Protein AF-A0A3D2NEK0-F1 (afdb_monomer_lite)

Sequence (61 aa):
MESALPVVVIGAGPQGLAAAAHLVERDVPVVVLEAGTGPASAVAEWGHVRLFSEWPELIDT

Secondary structure (DSSP, 8-state):
--PPPPEEEE--SHHHHHHHHHHHHTT--EEEE-SSSSTTHHHHHTTTSPPSS-GGGSS--

Foldseek 3Di:
DDDQDAEEQEALAQVSVLVVVVCVVVVHHYDYDHPDPDHNRVVVVVPVDDDPDDPVVVDDD

Radius of gyration: 14.14 Å; chains: 1; bounding box: 28×24×43 Å

Structure (mmCIF, N/CA/C/O backbone):
data_AF-A0A3D2NEK0-F1
#
_entry.id   AF-A0A3D2NEK0-F1
#
loop_
_atom_site.group_PDB
_atom_site.id
_atom_site.type_symbol
_atom_site.label_atom_id
_atom_site.label_alt_id
_atom_site.label_comp_id
_atom_site.label_asym_id
_atom_site.label_entity_id
_atom_site.label_seq_id
_atom_site.pdbx_PDB_ins_code
_atom_site.Cartn_x
_atom_site.Cartn_y
_atom_site.Cartn_z
_atom_site.occupancy
_atom_site.B_iso_or_equiv
_atom_site.auth_seq_id
_atom_site.auth_comp_id
_atom_site.auth_asym_id
_atom_site.auth_atom_id
_atom_site.pdbx_PDB_model_num
ATOM 1 N N . MET A 1 1 ? -5.632 7.212 29.488 1.00 45.56 1 MET A N 1
ATOM 2 C CA . MET A 1 1 ? -5.458 6.115 28.520 1.00 45.56 1 MET A CA 1
ATOM 3 C C . MET A 1 1 ? -5.181 6.794 27.199 1.00 45.56 1 MET A C 1
ATOM 5 O O . MET A 1 1 ? -6.078 7.433 26.668 1.00 45.56 1 MET A O 1
ATOM 9 N N . GLU A 1 2 ? -3.917 6.845 26.800 1.00 64.31 2 GLU A N 1
ATOM 10 C CA . GLU A 1 2 ? -3.508 7.527 25.572 1.00 64.31 2 GLU A CA 1
ATOM 11 C C . GLU A 1 2 ? -4.076 6.727 24.397 1.00 64.31 2 GLU A C 1
ATOM 13 O O . GLU A 1 2 ? -3.766 5.548 24.241 1.00 64.31 2 GLU A O 1
ATOM 18 N N . SER A 1 3 ? -5.015 7.312 23.653 1.00 72.88 3 SER A N 1
ATOM 19 C CA . SER A 1 3 ? -5.534 6.676 22.446 1.00 72.88 3 SER A CA 1
ATOM 20 C C . SER A 1 3 ? -4.398 6.623 21.434 1.00 72.88 3 SER A C 1
ATOM 22 O O . SER A 1 3 ? -3.867 7.680 21.089 1.00 72.88 3 SER A O 1
ATOM 24 N N . ALA A 1 4 ? -4.029 5.428 20.969 1.00 74.44 4 ALA A N 1
ATOM 25 C CA . ALA A 1 4 ? -3.066 5.289 19.884 1.00 74.44 4 ALA A CA 1
ATOM 26 C C . ALA A 1 4 ? -3.526 6.158 18.704 1.00 74.44 4 ALA A C 1
ATOM 28 O O . ALA A 1 4 ? -4.644 6.005 18.206 1.00 74.44 4 ALA A O 1
ATOM 29 N N . LEU A 1 5 ? -2.697 7.130 18.322 1.00 89.38 5 LEU A N 1
ATOM 30 C CA . LEU A 1 5 ? -2.987 7.979 17.176 1.00 89.38 5 LEU A CA 1
ATOM 31 C C . LEU A 1 5 ? -2.884 7.133 15.899 1.00 89.38 5 LEU A C 1
ATOM 33 O O . LEU A 1 5 ? -2.025 6.250 15.827 1.00 89.38 5 LEU A O 1
ATOM 37 N N . PRO A 1 6 ? -3.730 7.390 14.890 1.00 92.81 6 PRO A N 1
ATOM 38 C CA . PRO A 1 6 ? -3.605 6.713 13.609 1.00 92.81 6 PRO A CA 1
ATOM 39 C C . PRO A 1 6 ? -2.253 7.041 12.961 1.00 92.81 6 PRO A C 1
ATOM 41 O O . PRO A 1 6 ? -1.763 8.170 13.053 1.00 92.81 6 PRO A O 1
ATOM 44 N N . VAL A 1 7 ? -1.666 6.057 12.284 1.00 97.06 7 VAL A N 1
ATOM 45 C CA . VAL A 1 7 ? -0.368 6.175 11.610 1.00 97.06 7 VAL A CA 1
ATOM 46 C C . VAL A 1 7 ? -0.567 6.343 10.105 1.00 97.06 7 VAL A C 1
ATOM 48 O O . VAL A 1 7 ? -1.408 5.686 9.494 1.00 97.06 7 VAL A O 1
ATOM 51 N N . VAL A 1 8 ? 0.238 7.205 9.486 1.00 98.00 8 VAL A N 1
ATOM 52 C CA . VAL A 1 8 ? 0.346 7.289 8.025 1.00 98.00 8 VAL A CA 1
ATOM 53 C C . VAL A 1 8 ? 1.733 6.818 7.611 1.00 98.00 8 VAL A C 1
ATOM 55 O O . VAL A 1 8 ? 2.733 7.363 8.073 1.00 98.00 8 VAL A O 1
ATOM 58 N N . VAL A 1 9 ? 1.792 5.826 6.726 1.00 98.12 9 VAL A N 1
ATOM 59 C CA . VAL A 1 9 ? 3.031 5.373 6.087 1.00 98.12 9 VAL A CA 1
ATOM 60 C C . VAL A 1 9 ? 3.109 5.991 4.694 1.00 98.12 9 VAL A C 1
ATOM 62 O O . VAL A 1 9 ? 2.211 5.805 3.874 1.00 98.12 9 VAL A O 1
ATOM 65 N N . ILE A 1 10 ? 4.177 6.741 4.426 1.00 97.69 10 ILE A N 1
ATOM 66 C CA . ILE A 1 10 ? 4.414 7.375 3.125 1.00 97.69 10 ILE A CA 1
ATOM 67 C C . ILE A 1 10 ? 5.389 6.503 2.330 1.00 97.69 10 ILE A C 1
ATOM 69 O O . ILE A 1 10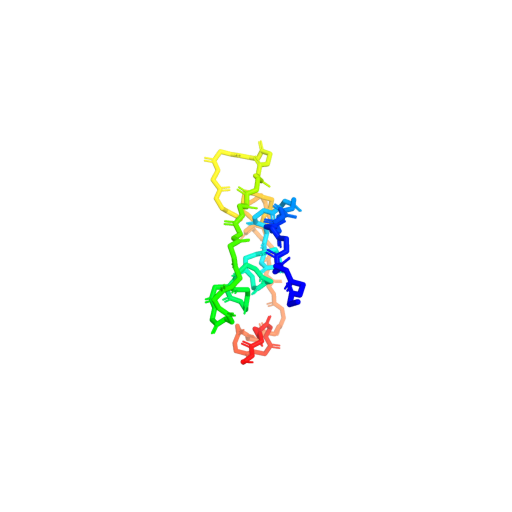 ? 6.550 6.358 2.708 1.00 97.69 10 ILE A O 1
ATOM 73 N N . GLY A 1 11 ? 4.899 5.944 1.229 1.00 97.19 11 GLY A N 1
ATOM 74 C CA . GLY A 1 11 ? 5.567 4.973 0.370 1.00 97.19 11 GLY A CA 1
ATOM 75 C C . GLY A 1 11 ? 5.068 3.548 0.618 1.00 97.19 11 GLY A C 1
ATOM 76 O O . GLY A 1 11 ? 5.226 3.002 1.706 1.00 97.19 11 GLY A O 1
ATOM 77 N N . ALA A 1 12 ? 4.529 2.910 -0.418 1.00 96.75 12 ALA A N 1
ATOM 78 C CA . ALA A 1 12 ? 4.162 1.495 -0.471 1.00 96.75 12 ALA A CA 1
ATOM 79 C C . ALA A 1 12 ? 5.262 0.645 -1.134 1.00 96.75 12 ALA A C 1
ATOM 81 O O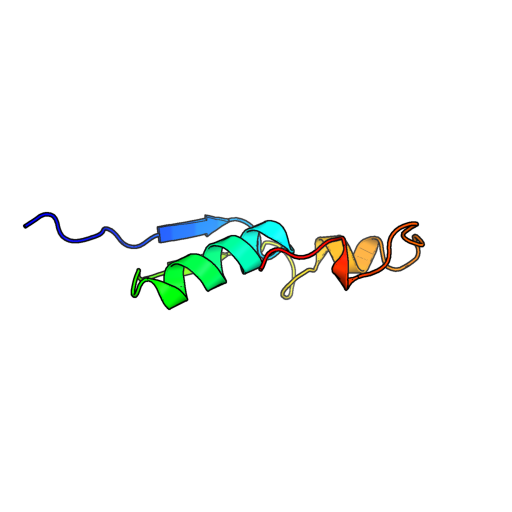 . ALA A 1 12 ? 4.980 -0.291 -1.885 1.00 96.75 12 ALA A O 1
ATOM 82 N N . GLY A 1 13 ? 6.528 0.978 -0.872 1.00 94.06 13 GLY A N 1
ATOM 83 C CA . GLY A 1 13 ? 7.661 0.084 -1.126 1.00 94.06 13 GLY A CA 1
ATOM 84 C C . GLY A 1 13 ? 7.728 -1.056 -0.096 1.00 94.06 13 GLY A C 1
ATOM 85 O O . GLY A 1 13 ? 6.942 -1.060 0.853 1.00 94.06 13 GLY A O 1
ATOM 86 N N . PRO A 1 14 ? 8.680 -2.000 -0.221 1.00 91.06 14 PRO A N 1
ATOM 87 C CA . PRO A 1 14 ? 8.745 -3.180 0.646 1.00 91.06 14 PRO A CA 1
ATOM 88 C C . PRO A 1 14 ? 8.799 -2.820 2.137 1.00 91.06 14 PRO A C 1
ATOM 90 O O . PRO A 1 14 ? 8.004 -3.322 2.920 1.00 91.06 14 PRO A O 1
ATOM 93 N N . GLN A 1 15 ? 9.641 -1.856 2.513 1.00 92.50 15 GLN A N 1
ATOM 94 C CA . GLN A 1 15 ? 9.769 -1.385 3.898 1.00 92.50 15 GLN A CA 1
ATOM 95 C C . GLN A 1 15 ? 8.502 -0.700 4.418 1.00 92.50 15 GLN A C 1
ATOM 97 O O . GLN A 1 15 ? 8.132 -0.894 5.573 1.00 92.50 15 GLN A O 1
ATOM 102 N N . GLY A 1 16 ? 7.823 0.085 3.579 1.00 95.81 16 GLY A N 1
ATOM 103 C CA . GLY A 1 16 ? 6.573 0.739 3.966 1.00 95.81 16 GLY A CA 1
ATOM 104 C C . GLY A 1 16 ? 5.438 -0.265 4.164 1.00 95.81 16 GLY A C 1
ATOM 105 O O . GLY A 1 16 ? 4.692 -0.178 5.137 1.00 95.81 16 GLY A O 1
ATOM 106 N N . LEU A 1 17 ? 5.350 -1.270 3.290 1.00 95.25 17 LEU A N 1
ATOM 107 C CA . LEU A 1 17 ? 4.377 -2.354 3.419 1.00 95.25 17 LEU A CA 1
ATOM 108 C C . LEU A 1 17 ? 4.664 -3.249 4.628 1.00 95.25 17 LEU A C 1
ATOM 110 O O . LEU A 1 17 ? 3.722 -3.598 5.333 1.00 95.25 17 LEU A O 1
ATOM 114 N N . ALA A 1 18 ? 5.932 -3.556 4.915 1.00 94.88 18 ALA A N 1
ATOM 115 C CA . ALA A 1 18 ? 6.318 -4.287 6.122 1.00 94.88 18 ALA A CA 1
ATOM 116 C C . ALA A 1 18 ? 5.918 -3.510 7.387 1.00 94.88 18 ALA A C 1
ATOM 118 O O . ALA A 1 18 ? 5.235 -4.041 8.260 1.00 94.88 18 ALA A O 1
ATOM 119 N N . ALA A 1 19 ? 6.233 -2.211 7.453 1.00 95.94 19 ALA A N 1
ATOM 120 C CA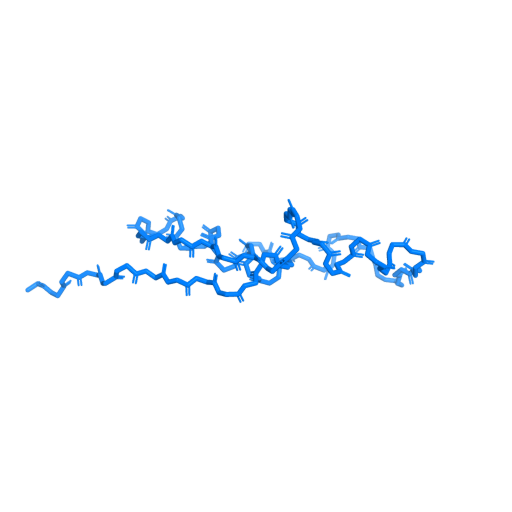 . ALA A 1 19 ? 5.817 -1.364 8.569 1.00 95.94 19 ALA A CA 1
ATOM 121 C C . ALA A 1 19 ? 4.287 -1.332 8.737 1.00 95.94 19 ALA A C 1
ATOM 123 O O . ALA A 1 19 ? 3.786 -1.441 9.856 1.00 95.94 19 ALA A O 1
ATOM 124 N N . ALA A 1 20 ? 3.536 -1.218 7.637 1.00 96.88 20 ALA A N 1
ATOM 125 C CA . ALA A 1 20 ? 2.078 -1.255 7.668 1.00 96.88 20 ALA A CA 1
ATOM 126 C C . ALA A 1 20 ? 1.534 -2.612 8.150 1.00 96.88 20 ALA A C 1
ATOM 128 O O . ALA A 1 20 ? 0.602 -2.626 8.950 1.00 96.88 20 ALA A O 1
ATOM 129 N N . ALA A 1 21 ? 2.129 -3.731 7.725 1.00 95.94 21 ALA A N 1
ATOM 130 C CA . ALA A 1 21 ? 1.755 -5.068 8.187 1.00 95.94 21 ALA A CA 1
ATOM 131 C C . ALA A 1 21 ? 1.942 -5.204 9.707 1.00 95.94 21 ALA A C 1
ATOM 133 O O . ALA A 1 21 ? 0.998 -5.551 10.414 1.00 95.94 21 ALA A O 1
ATOM 134 N N . HIS A 1 22 ? 3.103 -4.792 10.223 1.00 95.62 22 HIS A N 1
ATOM 135 C CA . HIS A 1 22 ? 3.384 -4.778 11.662 1.00 95.62 22 HIS A CA 1
ATOM 136 C C . HIS A 1 22 ? 2.408 -3.905 12.461 1.00 95.62 22 HIS A C 1
ATOM 138 O O . HIS A 1 22 ? 2.065 -4.243 13.596 1.00 95.62 22 HIS A O 1
ATOM 144 N N . LEU A 1 23 ? 1.968 -2.770 11.908 1.00 96.06 23 LEU A N 1
ATOM 145 C CA . LEU A 1 23 ? 0.977 -1.897 12.550 1.00 96.06 23 LEU A CA 1
ATOM 146 C C . LEU A 1 23 ? -0.403 -2.560 12.601 1.00 96.06 23 LEU A C 1
ATOM 148 O O . LEU A 1 23 ? -1.053 -2.521 13.646 1.00 96.06 23 LEU A O 1
ATOM 152 N N . VAL A 1 24 ? -0.812 -3.217 11.512 1.00 96.00 24 VAL A N 1
ATOM 153 C CA .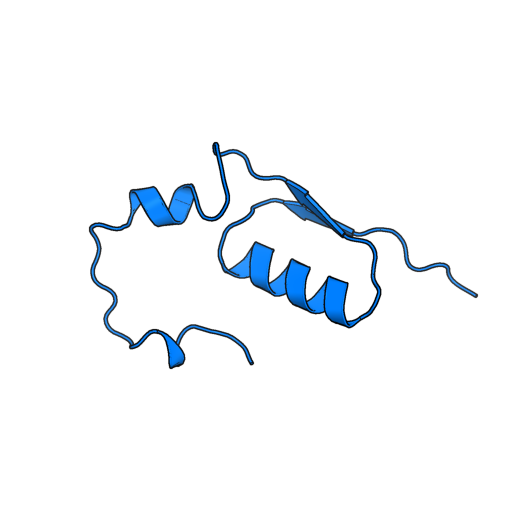 VAL A 1 24 ? -2.067 -3.978 11.448 1.00 96.00 24 VAL A CA 1
ATOM 154 C C . VAL A 1 24 ? -2.077 -5.110 12.477 1.00 96.00 24 VAL A C 1
ATOM 156 O O . VAL A 1 24 ? -3.057 -5.253 13.200 1.00 96.00 24 VAL A O 1
ATOM 159 N N . GLU A 1 25 ? -0.985 -5.866 12.611 1.00 96.19 25 GLU A N 1
ATOM 160 C CA . GLU A 1 25 ? -0.860 -6.952 13.601 1.00 96.19 25 GLU A CA 1
ATOM 161 C C . GLU A 1 25 ? -0.966 -6.486 15.058 1.00 96.19 25 GLU A C 1
ATOM 163 O O . GLU A 1 25 ? -1.261 -7.280 15.949 1.00 96.19 25 GLU A O 1
ATOM 168 N N . ARG A 1 26 ? -0.705 -5.201 15.312 1.00 94.25 26 ARG A N 1
ATOM 169 C CA . ARG A 1 26 ? -0.751 -4.579 16.643 1.00 94.25 26 ARG A CA 1
ATOM 170 C C . ARG A 1 26 ? -2.048 -3.806 16.885 1.00 94.25 26 ARG A C 1
ATOM 172 O O . ARG A 1 26 ? -2.106 -3.016 17.826 1.00 94.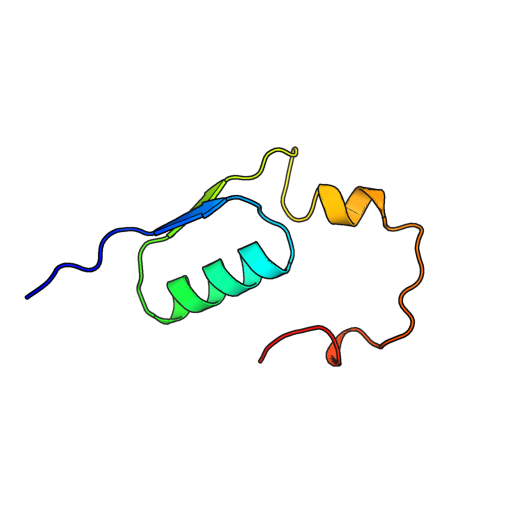25 26 ARG A O 1
ATOM 179 N N . ASP A 1 27 ? -3.050 -3.990 16.024 1.00 94.06 27 ASP A N 1
ATOM 180 C CA . ASP A 1 27 ? -4.325 -3.269 16.049 1.00 94.06 27 ASP A CA 1
ATOM 181 C C . ASP A 1 27 ? -4.160 -1.735 15.995 1.00 94.06 27 ASP A C 1
ATOM 183 O O . ASP A 1 27 ? -4.976 -0.977 16.528 1.00 94.06 27 ASP A O 1
ATOM 187 N N . VAL A 1 28 ? -3.099 -1.247 15.339 1.00 95.00 28 VAL A N 1
ATOM 188 C CA . VAL A 1 28 ? -2.858 0.188 15.147 1.00 95.00 28 VAL A CA 1
ATOM 189 C C . VAL A 1 28 ? -3.461 0.629 13.809 1.00 95.00 28 VAL A C 1
ATOM 191 O O . VAL A 1 28 ? -3.042 0.133 12.760 1.00 95.00 28 VAL A O 1
ATOM 194 N N . PRO A 1 29 ? -4.409 1.589 13.792 1.00 95.69 29 PRO A N 1
ATOM 195 C CA . PRO A 1 29 ? -4.979 2.096 12.549 1.00 95.69 29 PRO A CA 1
ATOM 196 C C . PRO A 1 29 ? -3.899 2.713 11.656 1.00 95.69 29 PRO A C 1
ATOM 198 O O . PRO A 1 29 ? -3.182 3.619 12.086 1.00 95.69 29 PRO A O 1
ATOM 201 N N . VAL A 1 30 ? -3.809 2.255 10.405 1.00 97.44 30 VAL A N 1
ATOM 202 C CA . VAL A 1 30 ? -2.792 2.709 9.450 1.00 97.44 30 VAL A CA 1
ATOM 203 C C . VAL A 1 30 ? -3.385 3.028 8.078 1.00 97.44 30 VAL A C 1
ATOM 205 O O . VAL A 1 30 ? -4.254 2.317 7.577 1.00 97.44 30 VAL A O 1
ATOM 208 N N . VAL A 1 31 ? -2.889 4.101 7.457 1.00 97.62 31 VAL A N 1
ATOM 209 C CA . VAL A 1 31 ? -3.124 4.441 6.046 1.00 97.62 31 VAL A CA 1
ATOM 210 C C . VAL A 1 31 ? -1.782 4.478 5.321 1.00 97.62 31 VAL A C 1
ATOM 212 O O . VAL A 1 31 ? -0.846 5.123 5.788 1.00 97.62 31 VAL A O 1
ATOM 215 N N . VAL A 1 32 ? -1.689 3.814 4.170 1.00 97.94 32 VAL A N 1
ATOM 216 C CA . VAL A 1 32 ? -0.496 3.847 3.312 1.00 97.94 32 VAL A CA 1
ATOM 217 C C . VAL A 1 32 ? -0.768 4.744 2.110 1.00 97.94 32 VAL A C 1
ATOM 219 O O . VAL A 1 32 ? -1.789 4.586 1.441 1.00 97.94 32 VAL A O 1
ATOM 222 N N . LEU A 1 33 ? 0.139 5.678 1.832 1.00 97.75 33 LEU A N 1
ATOM 223 C CA . LEU A 1 33 ? 0.080 6.562 0.669 1.00 97.75 33 LEU A CA 1
ATOM 224 C C . LEU A 1 33 ? 1.247 6.256 -0.264 1.00 97.75 33 LEU A C 1
ATOM 226 O O . LEU A 1 33 ? 2.394 6.289 0.165 1.00 97.75 33 LEU A O 1
ATOM 230 N N . GLU A 1 34 ? 0.966 5.995 -1.535 1.00 97.06 34 GLU A N 1
ATOM 231 C CA . GLU A 1 34 ? 1.972 5.725 -2.566 1.00 97.06 34 GLU A CA 1
ATOM 232 C C . GLU A 1 34 ? 1.872 6.769 -3.676 1.00 97.06 34 GLU A C 1
ATOM 234 O O . GLU A 1 34 ? 0.775 7.209 -4.018 1.00 97.06 34 GLU A O 1
ATOM 239 N N . ALA A 1 35 ? 3.020 7.183 -4.213 1.00 96.19 35 ALA A N 1
ATOM 240 C CA . ALA A 1 35 ? 3.078 8.147 -5.305 1.00 96.19 35 ALA A CA 1
ATOM 241 C C . ALA A 1 35 ? 2.756 7.498 -6.661 1.00 96.19 35 ALA A C 1
ATOM 243 O O . ALA A 1 35 ? 2.193 8.151 -7.539 1.00 96.19 35 ALA A O 1
ATOM 244 N N . GLY A 1 36 ? 3.129 6.229 -6.838 1.00 94.94 36 GLY A N 1
ATOM 245 C CA . GLY A 1 36 ? 2.846 5.451 -8.037 1.00 94.94 36 GLY A CA 1
ATOM 246 C C . GLY A 1 36 ? 1.407 4.938 -8.134 1.00 94.94 36 GLY A C 1
ATOM 247 O O . GLY A 1 36 ? 0.554 5.175 -7.282 1.00 94.94 36 GLY A O 1
ATOM 248 N N . THR A 1 37 ? 1.127 4.204 -9.210 1.00 94.94 37 THR A N 1
ATOM 249 C CA . THR A 1 37 ? -0.222 3.699 -9.523 1.00 94.94 37 THR A CA 1
ATOM 250 C C . THR A 1 37 ? -0.623 2.470 -8.707 1.00 94.94 37 THR A C 1
ATOM 252 O O . THR A 1 37 ? -1.784 2.064 -8.741 1.00 94.94 37 THR A O 1
ATOM 255 N N . GLY A 1 38 ? 0.318 1.875 -7.973 1.00 93.88 38 GLY A N 1
ATOM 256 C CA . GLY A 1 38 ? 0.066 0.735 -7.101 1.00 93.88 38 GLY A CA 1
ATOM 257 C C . GLY A 1 38 ? 1.228 0.419 -6.155 1.00 93.88 38 GLY A C 1
ATOM 258 O O . GLY A 1 38 ? 2.276 1.074 -6.208 1.00 93.88 38 GLY A O 1
ATOM 259 N N . PRO A 1 39 ? 1.062 -0.596 -5.289 1.00 93.62 39 PRO A N 1
ATOM 260 C CA . PRO A 1 39 ? 2.116 -1.056 -4.394 1.00 93.62 39 PRO A CA 1
ATOM 261 C C . PRO A 1 39 ? 3.394 -1.401 -5.159 1.00 93.62 39 PRO A C 1
ATOM 263 O O . PRO A 1 39 ? 3.341 -1.901 -6.282 1.00 93.62 39 PRO A O 1
ATOM 266 N N . ALA A 1 40 ? 4.541 -1.146 -4.535 1.00 91.25 40 ALA A N 1
ATOM 267 C CA . ALA A 1 40 ? 5.858 -1.452 -5.079 1.00 91.25 40 ALA A CA 1
ATOM 268 C C . ALA A 1 40 ? 6.156 -0.815 -6.457 1.00 91.25 40 ALA A C 1
ATOM 270 O O . ALA A 1 40 ? 7.009 -1.322 -7.184 1.00 91.25 40 ALA A O 1
ATOM 271 N N . SER A 1 41 ? 5.519 0.315 -6.803 1.00 93.56 41 SER A N 1
ATOM 272 C CA . SER A 1 41 ? 5.730 1.006 -8.092 1.00 93.56 41 SER A CA 1
ATOM 273 C C . SER A 1 41 ? 7.213 1.275 -8.389 1.00 93.56 41 SER A C 1
ATOM 275 O O . SER A 1 41 ? 7.694 0.913 -9.458 1.00 93.56 41 SER A O 1
ATOM 277 N N . ALA A 1 42 ? 7.970 1.800 -7.417 1.00 88.69 42 ALA A N 1
ATOM 278 C CA . ALA A 1 42 ? 9.408 2.031 -7.577 1.00 88.69 42 ALA A CA 1
ATOM 279 C C . ALA A 1 42 ? 10.219 0.729 -7.728 1.00 88.69 42 ALA A C 1
ATOM 281 O O . ALA A 1 42 ? 11.206 0.698 -8.451 1.00 88.69 42 ALA A O 1
ATOM 282 N N . VAL A 1 43 ? 9.814 -0.370 -7.082 1.00 87.19 43 VAL A N 1
ATOM 283 C CA . VAL A 1 43 ? 10.499 -1.669 -7.238 1.00 87.19 43 VAL A CA 1
ATOM 284 C C . VAL A 1 43 ? 10.262 -2.237 -8.635 1.00 87.19 43 VAL A C 1
ATOM 286 O O . VAL A 1 43 ? 11.180 -2.794 -9.232 1.00 87.19 43 VAL A O 1
ATOM 289 N N . ALA A 1 44 ? 9.056 -2.063 -9.183 1.00 88.56 44 ALA A N 1
ATOM 290 C CA . ALA A 1 44 ? 8.712 -2.531 -10.522 1.00 88.56 44 ALA A CA 1
ATOM 291 C C . ALA A 1 44 ? 9.599 -1.896 -11.610 1.00 88.56 44 ALA A C 1
ATOM 293 O O . ALA A 1 44 ? 9.976 -2.579 -12.562 1.00 88.56 44 ALA A O 1
ATOM 294 N N . GLU A 1 45 ? 10.009 -0.634 -11.441 1.00 89.88 45 GLU A N 1
ATOM 295 C CA . GLU A 1 45 ? 10.951 0.043 -12.346 1.00 89.88 45 GLU A CA 1
ATOM 296 C C . GLU A 1 45 ? 12.320 -0.662 -12.405 1.00 89.88 45 GLU A C 1
ATOM 298 O O . GLU A 1 45 ? 12.962 -0.712 -13.456 1.00 89.88 45 GLU A O 1
ATOM 303 N N . TRP A 1 46 ? 12.741 -1.276 -11.297 1.00 88.06 46 TRP A N 1
ATOM 304 C CA . TRP A 1 46 ? 14.023 -1.970 -11.148 1.00 88.06 46 TRP A CA 1
ATOM 305 C C . TRP A 1 46 ? 13.908 -3.485 -11.344 1.00 88.06 46 TRP A C 1
ATOM 307 O O . TRP A 1 46 ? 14.889 -4.196 -11.148 1.00 88.06 46 TRP A O 1
ATOM 317 N N . GLY A 1 47 ? 12.757 -4.004 -11.793 1.00 84.12 47 GLY A N 1
ATOM 318 C CA . GLY A 1 47 ? 12.533 -5.448 -11.978 1.00 84.12 47 GLY A CA 1
ATOM 319 C C . GLY A 1 47 ? 13.485 -6.131 -12.975 1.00 84.12 47 GLY A C 1
ATOM 320 O O . GLY A 1 47 ? 13.549 -7.355 -13.045 1.00 84.12 47 GLY A O 1
ATOM 321 N N . HIS A 1 48 ? 14.247 -5.348 -13.739 1.00 88.81 48 HIS A N 1
ATOM 322 C CA . HIS A 1 48 ? 15.302 -5.813 -14.637 1.00 88.81 48 HIS A CA 1
ATOM 323 C C . HIS A 1 48 ? 16.638 -6.102 -13.922 1.00 88.81 48 HIS A C 1
ATOM 325 O O . HIS A 1 48 ? 17.530 -6.720 -14.508 1.00 88.81 48 HIS A O 1
ATOM 331 N N . VAL A 1 49 ? 16.800 -5.661 -12.672 1.00 89.00 49 VAL A N 1
ATOM 332 C CA . VAL A 1 49 ? 17.999 -5.887 -11.860 1.00 89.00 49 VAL A CA 1
ATOM 333 C C . VAL A 1 49 ? 17.873 -7.225 -11.139 1.00 89.00 49 VAL A C 1
ATOM 335 O O . VAL A 1 49 ? 16.903 -7.474 -10.428 1.00 89.00 49 VAL A O 1
ATOM 338 N N . ARG A 1 50 ? 18.872 -8.102 -11.297 1.00 83.88 50 ARG A N 1
ATOM 339 C CA . ARG A 1 50 ? 18.928 -9.346 -10.518 1.00 83.88 50 ARG A CA 1
ATOM 340 C C . ARG A 1 50 ? 19.455 -9.067 -9.118 1.00 83.88 50 ARG A C 1
ATOM 342 O O . ARG A 1 50 ? 20.499 -8.436 -8.966 1.00 83.88 50 ARG A O 1
ATOM 349 N N . LEU A 1 51 ? 18.758 -9.597 -8.122 1.00 82.50 51 LEU A N 1
ATOM 350 C CA . LEU A 1 51 ? 19.236 -9.642 -6.746 1.00 82.50 51 LEU A CA 1
ATOM 351 C C . LEU A 1 51 ? 20.228 -10.800 -6.579 1.00 82.50 51 LEU A C 1
ATOM 353 O O . LEU A 1 51 ? 20.155 -11.801 -7.294 1.00 82.50 51 LEU A O 1
ATOM 357 N N . PHE A 1 52 ? 21.174 -10.630 -5.656 1.00 84.75 52 PHE A N 1
ATOM 358 C CA . PHE A 1 52 ? 22.214 -11.622 -5.364 1.00 84.75 52 PHE A CA 1
ATOM 359 C C . PHE A 1 52 ? 21.837 -12.563 -4.215 1.00 84.75 52 PHE A C 1
ATOM 361 O O . PHE A 1 52 ? 22.378 -13.661 -4.141 1.00 84.75 52 PHE A O 1
ATOM 368 N N . SER A 1 53 ? 20.931 -12.130 -3.339 1.00 87.75 53 SER A N 1
ATOM 369 C CA . SER A 1 53 ? 20.392 -12.899 -2.218 1.00 87.75 53 SER A CA 1
ATOM 370 C C . SER A 1 53 ? 19.031 -13.491 -2.569 1.00 87.75 53 SER A C 1
ATOM 372 O O . SER A 1 53 ? 18.273 -12.914 -3.360 1.00 87.75 53 SER A O 1
ATOM 374 N N . GLU A 1 54 ? 18.711 -14.645 -1.983 1.00 86.44 54 GLU A N 1
ATOM 375 C CA . GLU A 1 54 ? 17.391 -15.242 -2.154 1.00 86.44 54 GLU A CA 1
ATOM 376 C C . GLU A 1 54 ? 16.320 -14.400 -1.447 1.00 86.44 54 GLU A C 1
ATOM 378 O O . GLU A 1 54 ? 16.585 -13.695 -0.473 1.00 86.44 54 GLU A O 1
ATOM 383 N N . TRP A 1 55 ? 15.075 -14.478 -1.926 1.00 80.25 55 TRP A N 1
ATOM 384 C CA . TRP A 1 55 ? 13.958 -13.731 -1.337 1.00 80.25 55 TRP A CA 1
ATOM 385 C C . TRP A 1 55 ? 13.787 -13.938 0.184 1.00 80.25 55 TRP A C 1
ATOM 387 O O . TRP A 1 55 ? 13.587 -12.943 0.879 1.00 80.25 55 TRP A O 1
ATOM 397 N N . PRO A 1 56 ? 13.918 -15.163 0.740 1.00 85.44 56 PRO A N 1
ATOM 398 C CA . PRO A 1 56 ? 13.801 -15.383 2.184 1.00 85.44 56 PRO A CA 1
ATOM 399 C C . PRO A 1 56 ? 14.855 -14.652 3.026 1.00 85.44 56 PRO A C 1
ATOM 401 O O . PRO A 1 56 ? 14.641 -14.457 4.216 1.00 85.44 56 PRO A O 1
ATOM 404 N N . GLU A 1 57 ? 15.980 -14.244 2.435 1.00 86.62 57 GLU A N 1
ATOM 405 C CA . GLU A 1 57 ? 17.040 -13.504 3.133 1.00 86.62 57 GLU A CA 1
ATOM 406 C C . GLU A 1 57 ? 16.757 -11.994 3.218 1.00 86.62 57 GLU A C 1
ATOM 408 O O . GLU A 1 57 ? 17.467 -11.268 3.912 1.00 86.62 57 GLU A O 1
ATOM 413 N N . LEU A 1 58 ? 15.754 -11.502 2.483 1.00 79.38 58 LEU A N 1
ATOM 414 C CA . LEU A 1 58 ? 15.465 -10.074 2.304 1.00 79.38 58 LEU A CA 1
ATOM 415 C C . LEU A 1 58 ? 14.142 -9.623 2.934 1.00 79.38 58 LEU A C 1
ATOM 417 O O . LEU A 1 58 ? 13.780 -8.450 2.813 1.00 79.38 58 LEU A O 1
ATOM 421 N N . ILE A 1 59 ? 13.416 -10.534 3.575 1.00 79.44 59 ILE A N 1
ATOM 422 C CA . ILE A 1 59 ? 12.148 -10.253 4.253 1.00 79.44 59 ILE A CA 1
ATOM 423 C C . ILE A 1 59 ? 12.339 -10.263 5.766 1.00 79.44 59 IL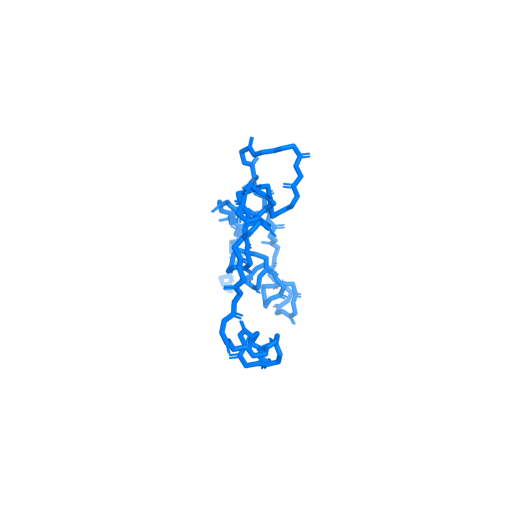E A C 1
ATOM 425 O O . ILE A 1 59 ? 13.198 -10.979 6.284 1.00 79.44 59 ILE A O 1
ATOM 429 N N . ASP A 1 60 ? 11.544 -9.460 6.472 1.00 77.81 60 ASP A N 1
ATOM 430 C CA . ASP A 1 60 ? 11.417 -9.597 7.916 1.00 77.81 60 ASP A CA 1
ATOM 431 C C . ASP A 1 60 ? 10.427 -10.719 8.265 1.00 77.81 60 ASP A C 1
ATOM 433 O O . ASP A 1 60 ? 9.631 -11.166 7.435 1.00 77.81 60 ASP A O 1
ATOM 437 N N . THR A 1 61 ? 10.563 -11.231 9.485 1.00 69.81 61 THR A N 1
ATOM 438 C CA . THR A 1 61 ? 9.703 -12.267 10.076 1.00 69.81 61 THR A CA 1
ATOM 439 C C . THR A 1 61 ? 8.785 -11.680 11.122 1.00 69.81 61 THR A C 1
ATOM 441 O O . THR A 1 61 ? 9.278 -10.808 11.879 1.00 69.81 61 THR A O 1
#

pLDDT: mean 89.74, std 9.48, range [45.56, 98.12]